Protein AF-A0A7M3A1U1-F1 (afdb_monomer_lite)

Organism: Pseudomonas aeruginosa (NCBI:txid287)

Sequence (116 aa):
MAQQAQAVRGSQKLIRGLKEQLDLSAVNRAEAANEITANQALRLRKWINAVLDVRENPVTTSLVQDAHGQFIGEVTQLADGKQWLAQGYGKTWPTGEAFDDVQQAIAYVRGIAAAQ

pLDDT: mean 83.85, std 12.28, range [53.09, 96.19]

Foldseek 3Di:
DVVVVVLVVQLVVQLVVLLVVLDLVSLVVCCVVVVDDPVSSVVSPVNSVVVVCCVLVPFPKDFAADPVRDTFWIWTQDPVNQKIFADGDDDPGDGTDIDRDPVVSNVVSHVVVVVD

Secondary structure (DSSP, 8-state):
-HHHHHHHHHHHHHHHHHHHHT-HHHHHHHHHTTSS-HHHHHHHHHHHHHHHHHHHS---EEEEE-TTS-EEEEEEE-TTSS-EEEEE-STT----EEESSHHHHHHHHHHHHHT-

Radius of gyration: 22.05 Å; chains: 1; bounding box: 46×24×63 Å

Structure (mmCIF, N/CA/C/O backbone):
data_AF-A0A7M3A1U1-F1
#
_entry.id   AF-A0A7M3A1U1-F1
#
loop_
_atom_site.group_PDB
_atom_site.id
_atom_site.type_symbol
_atom_site.label_atom_id
_atom_site.label_alt_id
_atom_site.label_comp_id
_atom_site.label_asym_id
_atom_site.label_entity_id
_atom_site.label_seq_id
_atom_site.pdbx_PDB_ins_code
_atom_site.Cartn_x
_atom_site.Cartn_y
_atom_site.Cartn_z
_atom_site.occupancy
_atom_site.B_iso_or_equiv
_atom_site.auth_seq_id
_atom_site.auth_comp_id
_atom_site.auth_asym_id
_atom_site.auth_atom_id
_atom_site.pdbx_PDB_model_num
ATOM 1 N N . MET A 1 1 ? -1.475 13.090 -40.338 1.00 53.09 1 MET A N 1
ATOM 2 C CA . MET A 1 1 ? -1.967 12.784 -38.971 1.00 53.09 1 MET A CA 1
ATOM 3 C C . MET A 1 1 ? -1.935 11.293 -38.592 1.00 53.09 1 MET A C 1
ATOM 5 O O . MET A 1 1 ? -1.876 11.002 -37.407 1.00 53.09 1 MET A O 1
ATOM 9 N N . ALA A 1 2 ? -1.908 10.338 -39.537 1.00 55.25 2 ALA A N 1
ATOM 10 C CA . ALA A 1 2 ? -1.907 8.897 -39.218 1.00 55.25 2 ALA A CA 1
ATOM 11 C C . ALA A 1 2 ? -0.646 8.388 -38.475 1.00 55.25 2 ALA A C 1
ATOM 13 O O . ALA A 1 2 ? -0.765 7.580 -37.559 1.00 55.25 2 ALA A O 1
ATOM 14 N N . GLN A 1 3 ? 0.547 8.903 -38.802 1.00 54.09 3 GLN A N 1
ATOM 15 C CA . GLN A 1 3 ? 1.811 8.459 -38.185 1.00 54.09 3 GLN A CA 1
ATOM 16 C C . GLN A 1 3 ? 1.930 8.822 -36.692 1.00 54.09 3 GLN A C 1
ATOM 18 O O . GLN A 1 3 ? 2.432 8.023 -35.904 1.00 54.09 3 GLN A O 1
ATOM 23 N N . GLN A 1 4 ? 1.402 9.978 -36.268 1.00 56.16 4 GLN A N 1
ATOM 24 C CA . GLN A 1 4 ? 1.393 10.374 -34.850 1.00 56.16 4 GLN A CA 1
ATOM 25 C C . GLN A 1 4 ? 0.468 9.484 -34.009 1.00 56.16 4 GLN A C 1
ATOM 27 O O . GLN A 1 4 ? 0.839 9.067 -32.915 1.00 56.16 4 GLN A O 1
ATOM 32 N N . ALA A 1 5 ? -0.709 9.125 -34.531 1.00 59.12 5 ALA A N 1
ATOM 33 C CA . ALA A 1 5 ? -1.637 8.238 -33.829 1.00 59.12 5 ALA A CA 1
ATOM 34 C C . ALA A 1 5 ? -1.062 6.821 -33.628 1.00 59.12 5 ALA A C 1
ATOM 36 O O . ALA A 1 5 ? -1.330 6.176 -32.613 1.00 59.12 5 ALA A O 1
ATOM 37 N N . GLN A 1 6 ? -0.252 6.341 -34.575 1.00 57.38 6 GLN A N 1
ATOM 38 C CA . GLN A 1 6 ? 0.364 5.013 -34.527 1.00 57.38 6 GLN A CA 1
ATOM 39 C C . GLN A 1 6 ? 1.504 4.940 -33.496 1.00 57.38 6 GLN A C 1
ATOM 41 O O . GLN A 1 6 ? 1.562 3.986 -32.720 1.00 57.38 6 GLN A O 1
ATOM 46 N N . ALA A 1 7 ? 2.335 5.984 -33.407 1.00 59.06 7 ALA A N 1
ATOM 47 C CA . ALA A 1 7 ? 3.390 6.099 -32.396 1.00 59.06 7 ALA A CA 1
ATOM 48 C C . ALA A 1 7 ? 2.828 6.180 -30.961 1.00 59.06 7 ALA A C 1
ATOM 50 O O . ALA A 1 7 ? 3.314 5.499 -30.056 1.00 59.06 7 ALA A O 1
ATOM 51 N N . VAL A 1 8 ? 1.741 6.937 -30.757 1.00 61.78 8 VAL A N 1
ATOM 52 C CA . VAL A 1 8 ? 1.073 7.050 -29.445 1.00 61.78 8 VAL A CA 1
ATOM 53 C C . VAL A 1 8 ? 0.487 5.705 -28.993 1.00 61.78 8 VAL A C 1
ATOM 55 O O . VAL A 1 8 ? 0.636 5.328 -27.830 1.00 61.78 8 VAL A O 1
ATOM 58 N N . ARG A 1 9 ? -0.128 4.938 -29.906 1.00 61.53 9 ARG A N 1
ATOM 59 C CA . ARG A 1 9 ? -0.668 3.598 -29.603 1.00 61.53 9 ARG A CA 1
ATOM 60 C C . ARG A 1 9 ? 0.429 2.580 -29.265 1.00 61.53 9 ARG A C 1
ATOM 62 O O . ARG A 1 9 ? 0.240 1.776 -28.354 1.00 61.53 9 ARG A O 1
ATOM 69 N N . GLY A 1 10 ? 1.574 2.632 -29.952 1.00 65.94 10 GLY A N 1
ATOM 70 C CA . GLY A 1 10 ? 2.740 1.791 -29.649 1.00 65.94 10 GLY A CA 1
ATOM 71 C C . GLY A 1 10 ? 3.289 2.034 -28.239 1.00 65.94 10 GLY A C 1
ATOM 72 O O . GLY A 1 10 ? 3.471 1.086 -27.477 1.00 65.94 10 GLY A O 1
ATOM 73 N N . SER A 1 11 ? 3.435 3.307 -27.852 1.00 74.50 11 SER A N 1
ATOM 74 C CA . SER A 1 11 ? 3.896 3.701 -26.513 1.00 74.50 11 SER A CA 1
ATOM 75 C C . SER A 1 11 ? 2.930 3.261 -25.403 1.00 74.50 11 SER A C 1
ATOM 77 O O . SER A 1 11 ? 3.358 2.748 -24.371 1.00 74.50 11 SER A O 1
ATOM 79 N N . GLN A 1 12 ? 1.613 3.369 -25.616 1.00 81.81 12 GLN A N 1
ATOM 80 C CA . GLN A 1 12 ? 0.619 2.909 -24.635 1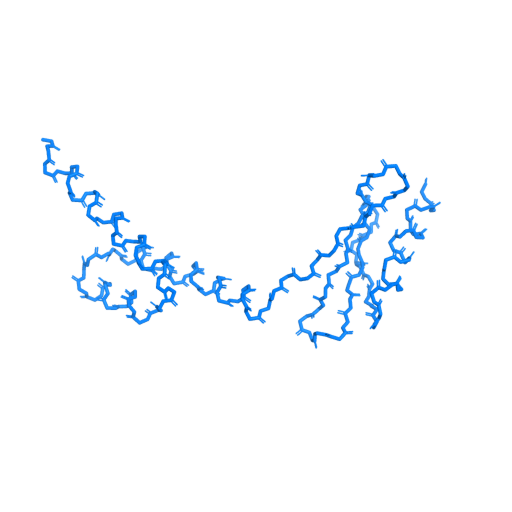.00 81.81 12 GLN A CA 1
ATOM 81 C C . GLN A 1 12 ? 0.637 1.388 -24.436 1.00 81.81 12 GLN A C 1
ATOM 83 O O . GLN A 1 12 ? 0.539 0.921 -23.299 1.00 81.81 12 GLN A O 1
ATOM 88 N N . LYS A 1 13 ? 0.791 0.613 -25.520 1.00 89.31 13 LYS A N 1
ATOM 89 C CA . LYS A 1 13 ? 0.910 -0.850 -25.444 1.00 89.31 13 LYS A CA 1
ATOM 90 C C . LYS A 1 13 ? 2.159 -1.262 -24.661 1.00 89.31 13 LYS A C 1
ATOM 92 O O . LYS A 1 13 ? 2.066 -2.137 -23.804 1.00 89.31 13 LYS A O 1
ATOM 97 N N . LEU A 1 14 ? 3.289 -0.600 -24.914 1.00 89.38 14 LEU A N 1
ATOM 98 C CA . LEU A 1 14 ? 4.538 -0.835 -24.190 1.00 89.38 14 LEU A CA 1
ATOM 99 C C . LEU A 1 14 ? 4.397 -0.523 -22.695 1.00 89.38 14 LEU A C 1
ATOM 101 O O . LEU A 1 14 ? 4.693 -1.372 -21.861 1.00 89.38 14 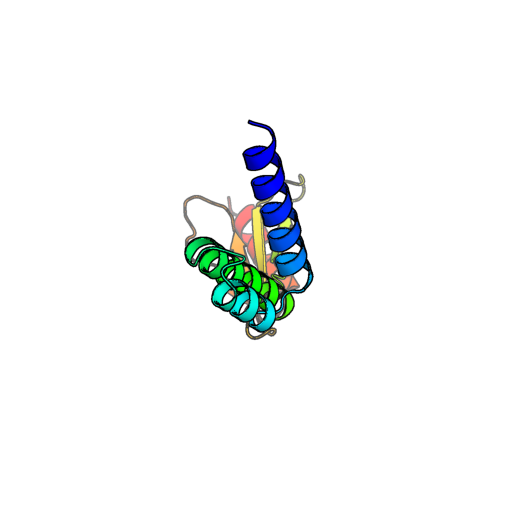LEU A O 1
ATOM 105 N N . ILE A 1 15 ? 3.880 0.659 -22.344 1.00 89.81 15 ILE A N 1
ATOM 106 C CA . ILE A 1 15 ? 3.678 1.071 -20.945 1.00 89.81 15 ILE A CA 1
ATOM 107 C C . ILE A 1 15 ? 2.770 0.089 -20.203 1.00 89.81 15 ILE A C 1
ATOM 109 O O . ILE A 1 15 ? 3.032 -0.239 -19.047 1.00 89.81 15 ILE A O 1
ATOM 113 N N . ARG A 1 16 ? 1.705 -0.392 -20.855 1.00 92.88 16 ARG A N 1
ATOM 114 C CA . ARG A 1 16 ? 0.824 -1.409 -20.278 1.00 92.88 16 ARG A CA 1
ATOM 115 C C . ARG A 1 16 ? 1.574 -2.719 -20.020 1.00 92.88 16 ARG A C 1
ATOM 117 O O . ARG A 1 16 ? 1.490 -3.226 -18.908 1.00 92.88 16 ARG A O 1
ATOM 124 N N . GLY A 1 17 ? 2.340 -3.213 -20.994 1.00 93.25 17 GLY A N 1
ATOM 125 C CA . GLY A 1 17 ? 3.149 -4.424 -20.823 1.00 93.25 17 GLY A CA 1
ATOM 126 C C . GLY A 1 17 ? 4.166 -4.300 -19.683 1.00 93.25 17 GLY A C 1
ATOM 127 O O . GLY A 1 17 ? 4.29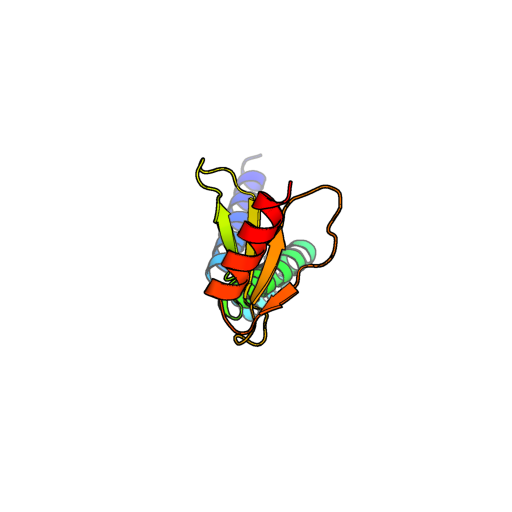5 -5.213 -18.875 1.00 93.25 17 GLY A O 1
ATOM 128 N N . LEU A 1 18 ? 4.817 -3.140 -19.546 1.00 92.94 18 LEU A N 1
ATOM 129 C CA . LEU A 1 18 ? 5.747 -2.866 -18.444 1.00 92.94 18 LEU A CA 1
ATOM 130 C C . LEU A 1 18 ? 5.053 -2.871 -17.069 1.00 92.94 18 LEU A C 1
ATOM 132 O O . LEU A 1 18 ? 5.622 -3.366 -16.100 1.00 92.94 18 LEU A O 1
ATOM 136 N N . LYS A 1 19 ? 3.816 -2.361 -16.972 1.00 91.81 19 LYS A N 1
ATOM 137 C CA . LYS A 1 19 ? 3.020 -2.443 -15.733 1.00 91.81 19 LYS A CA 1
ATOM 138 C C . LYS A 1 19 ? 2.644 -3.878 -15.378 1.00 91.81 19 LYS A C 1
ATOM 140 O O . LYS A 1 19 ? 2.688 -4.236 -14.209 1.00 91.81 19 LYS A O 1
ATOM 145 N N . GLU A 1 20 ? 2.257 -4.678 -16.365 1.00 92.00 20 GLU A N 1
ATOM 146 C CA . GLU A 1 20 ? 1.836 -6.068 -16.153 1.00 92.00 20 GLU A CA 1
ATOM 147 C C . GLU A 1 20 ? 3.003 -6.959 -15.693 1.00 92.00 20 GLU A C 1
ATOM 149 O O . GLU A 1 20 ? 2.798 -7.863 -14.888 1.00 92.00 20 GLU A O 1
ATOM 154 N N . GLN A 1 21 ? 4.228 -6.673 -16.148 1.00 92.75 21 GLN A N 1
ATOM 155 C CA . GLN A 1 21 ? 5.433 -7.413 -15.755 1.00 92.75 21 GLN A CA 1
ATOM 156 C C . GLN A 1 21 ? 5.892 -7.137 -14.318 1.00 92.75 21 GLN A C 1
ATOM 158 O O . GLN A 1 21 ? 6.510 -8.008 -13.716 1.00 92.75 21 GLN A O 1
ATOM 163 N N . LEU A 1 22 ? 5.623 -5.937 -13.783 1.00 91.81 22 LEU A N 1
ATOM 164 C CA . LEU A 1 22 ? 6.111 -5.486 -12.469 1.00 91.81 22 LEU A CA 1
ATOM 165 C C . LEU A 1 22 ? 7.643 -5.606 -12.287 1.00 91.81 22 LEU A C 1
ATOM 167 O O . LEU A 1 22 ? 8.130 -5.714 -11.167 1.00 91.81 22 LEU A O 1
ATOM 171 N N . ASP A 1 23 ? 8.411 -5.547 -13.382 1.00 94.31 23 ASP A N 1
ATOM 172 C CA . ASP A 1 23 ? 9.878 -5.643 -13.384 1.00 94.31 23 ASP A CA 1
ATOM 173 C C . ASP A 1 23 ? 10.519 -4.257 -13.569 1.00 94.31 23 ASP A C 1
ATOM 175 O O . ASP A 1 23 ? 10.474 -3.660 -14.650 1.00 94.31 23 ASP A O 1
ATOM 179 N N . LEU A 1 24 ? 11.175 -3.745 -12.522 1.00 94.12 24 LEU A N 1
ATOM 180 C CA . LEU A 1 24 ? 11.917 -2.478 -12.581 1.00 94.12 24 LEU A CA 1
ATOM 181 C C . LEU A 1 24 ? 13.079 -2.525 -13.584 1.00 94.12 24 LEU A C 1
ATOM 183 O O . LEU A 1 24 ? 13.401 -1.508 -14.204 1.00 94.12 24 LEU A O 1
ATOM 187 N N . SER A 1 25 ? 13.689 -3.694 -13.787 1.00 95.31 25 SER A N 1
ATOM 188 C CA . SER A 1 25 ? 14.776 -3.876 -14.753 1.00 95.31 25 SER A CA 1
ATOM 189 C C . SER A 1 25 ? 14.270 -3.712 -16.184 1.00 95.31 25 SER A C 1
ATOM 191 O O . SER A 1 25 ? 14.955 -3.105 -17.007 1.00 95.31 25 SER A O 1
ATOM 193 N N . ALA A 1 26 ? 13.058 -4.190 -16.486 1.00 94.00 26 ALA A N 1
ATOM 194 C CA . ALA A 1 26 ? 12.409 -3.972 -17.778 1.00 94.00 26 ALA A CA 1
ATOM 195 C C . ALA A 1 26 ? 12.141 -2.485 -18.042 1.00 94.00 26 ALA A C 1
ATOM 197 O O . ALA A 1 26 ? 12.405 -2.008 -19.146 1.00 94.00 26 ALA A O 1
ATOM 198 N N . VAL A 1 27 ? 11.705 -1.733 -17.026 1.00 94.50 27 VAL A N 1
ATOM 199 C CA . VAL A 1 27 ? 11.511 -0.277 -17.140 1.00 94.50 27 VAL A CA 1
ATOM 200 C C . VAL A 1 27 ? 12.835 0.442 -17.406 1.00 94.50 27 VAL A C 1
ATOM 202 O O . VAL A 1 27 ? 12.891 1.300 -18.285 1.00 94.50 27 VAL A O 1
ATOM 205 N N . ASN A 1 28 ? 13.910 0.070 -16.705 1.00 94.62 28 ASN A N 1
ATOM 206 C CA . ASN A 1 28 ? 15.235 0.665 -16.909 1.00 94.62 28 ASN A CA 1
ATOM 207 C C . ASN A 1 28 ? 15.788 0.372 -18.315 1.00 94.62 28 ASN A C 1
ATOM 209 O O . ASN A 1 28 ? 16.368 1.259 -18.938 1.00 94.62 28 ASN A O 1
ATOM 213 N N . ARG A 1 29 ? 15.575 -0.844 -18.844 1.00 95.12 29 ARG A N 1
ATOM 214 C CA . ARG A 1 29 ? 15.950 -1.192 -20.226 1.00 95.12 29 ARG A CA 1
ATOM 215 C C . ARG A 1 29 ? 15.168 -0.368 -21.253 1.00 95.12 29 ARG A C 1
ATOM 217 O O . ARG A 1 29 ? 15.778 0.160 -22.176 1.00 95.12 29 ARG A O 1
ATOM 224 N N . ALA A 1 30 ? 13.856 -0.217 -21.070 1.00 92.88 30 ALA A N 1
ATOM 225 C CA . ALA A 1 30 ? 13.009 0.572 -21.969 1.00 92.88 30 ALA A CA 1
ATOM 226 C C . ALA A 1 30 ? 13.371 2.071 -21.957 1.00 92.88 30 ALA A C 1
ATOM 228 O O . ALA A 1 30 ? 13.333 2.729 -22.997 1.00 92.88 30 ALA A O 1
ATOM 229 N N . GLU A 1 31 ? 13.754 2.615 -20.796 1.00 94.56 31 GLU A N 1
ATOM 230 C CA . GLU A 1 31 ? 14.267 3.987 -20.682 1.00 94.56 31 GLU A CA 1
ATOM 231 C C . GLU A 1 31 ? 15.619 4.142 -21.392 1.00 94.56 31 GLU A C 1
ATOM 233 O O . GLU A 1 31 ? 15.779 5.058 -22.195 1.00 94.56 31 GLU A O 1
ATOM 238 N N . ALA A 1 32 ? 16.568 3.225 -21.166 1.00 93.38 32 ALA A N 1
ATOM 239 C CA . ALA A 1 32 ? 17.879 3.252 -21.820 1.00 93.38 32 ALA A CA 1
ATOM 240 C C . ALA A 1 32 ? 17.784 3.108 -23.352 1.00 93.38 32 ALA A C 1
ATOM 242 O O . ALA A 1 32 ? 18.580 3.694 -24.083 1.00 93.38 32 ALA A O 1
ATOM 243 N N . ALA A 1 33 ? 16.785 2.367 -23.840 1.00 92.38 33 ALA A N 1
ATOM 244 C CA . ALA A 1 33 ? 16.482 2.219 -25.260 1.00 92.38 33 ALA A CA 1
ATOM 245 C C . ALA A 1 33 ? 15.688 3.404 -25.858 1.00 92.38 33 ALA A C 1
ATOM 247 O O . ALA A 1 33 ? 15.395 3.394 -27.051 1.00 92.38 33 ALA A O 1
ATOM 248 N N . ASN A 1 34 ? 15.354 4.436 -25.067 1.00 90.38 34 ASN A N 1
ATOM 249 C CA . ASN A 1 34 ? 14.505 5.575 -25.454 1.00 90.38 34 ASN A CA 1
ATOM 250 C C . ASN A 1 34 ? 13.100 5.183 -25.958 1.00 90.38 34 ASN A C 1
ATOM 252 O O . ASN A 1 34 ? 12.443 5.955 -26.658 1.00 90.38 34 ASN A O 1
ATOM 256 N N . GLU A 1 35 ? 12.605 3.999 -25.592 1.00 89.69 35 GLU A N 1
ATOM 257 C CA . GLU A 1 35 ? 11.254 3.543 -25.946 1.00 89.69 35 GLU A CA 1
ATOM 258 C C . GLU A 1 35 ? 10.178 4.223 -25.082 1.00 89.69 35 GLU A C 1
ATOM 260 O O . GLU A 1 35 ? 9.008 4.328 -25.464 1.00 89.69 35 GLU A O 1
ATOM 265 N N . ILE A 1 36 ? 10.590 4.714 -23.911 1.00 90.38 36 ILE A N 1
ATOM 266 C CA . ILE A 1 36 ? 9.807 5.551 -23.006 1.00 90.38 36 ILE A CA 1
ATOM 267 C C . ILE A 1 36 ? 10.636 6.759 -22.562 1.00 90.38 36 ILE A C 1
ATOM 269 O O . ILE A 1 36 ? 11.858 6.710 -22.468 1.00 90.38 36 ILE A O 1
ATOM 273 N N . THR A 1 37 ? 9.956 7.856 -22.244 1.00 91.50 37 THR A N 1
ATOM 274 C CA . THR A 1 37 ? 10.590 9.055 -21.678 1.00 91.50 37 THR A CA 1
ATOM 275 C C . THR A 1 37 ? 10.983 8.848 -20.213 1.00 91.50 37 THR A C 1
ATOM 277 O O . THR A 1 37 ? 10.330 8.092 -19.488 1.00 91.50 37 THR A O 1
ATOM 280 N N . ALA A 1 38 ? 11.960 9.617 -19.725 1.00 91.12 38 ALA A N 1
ATOM 281 C CA . ALA A 1 38 ? 12.375 9.593 -18.318 1.00 91.12 38 ALA A CA 1
ATOM 282 C C . ALA A 1 38 ? 11.210 9.844 -17.336 1.00 91.12 38 ALA A C 1
ATOM 284 O O . ALA A 1 38 ? 11.091 9.194 -16.297 1.00 91.12 38 ALA A O 1
ATOM 285 N N . ASN A 1 39 ? 10.276 10.733 -17.694 1.00 93.31 39 ASN A N 1
ATOM 286 C CA . ASN A 1 39 ? 9.076 10.989 -16.890 1.00 93.31 39 ASN A CA 1
ATOM 287 C C . ASN A 1 39 ? 8.132 9.777 -16.833 1.00 93.31 39 ASN A C 1
ATOM 289 O O . ASN A 1 39 ? 7.532 9.510 -15.789 1.00 93.31 39 ASN A O 1
ATOM 293 N N . GLN A 1 40 ? 7.981 9.039 -17.937 1.00 91.56 40 GLN A N 1
ATOM 294 C CA . GLN A 1 40 ? 7.197 7.802 -17.958 1.00 91.56 40 GLN A CA 1
ATOM 295 C C . GLN A 1 40 ? 7.882 6.707 -17.136 1.00 91.56 40 GLN A C 1
ATOM 297 O O . GLN A 1 40 ? 7.209 6.056 -16.338 1.00 91.56 40 GLN A O 1
ATOM 302 N N . ALA A 1 41 ? 9.203 6.561 -17.261 1.00 93.50 41 ALA A N 1
ATOM 303 C CA . ALA A 1 41 ? 9.993 5.615 -16.478 1.00 93.50 41 ALA A CA 1
ATOM 304 C C . ALA A 1 41 ? 9.899 5.902 -14.969 1.00 93.50 41 ALA A C 1
ATOM 306 O O . ALA A 1 41 ? 9.605 5.001 -14.184 1.00 93.50 41 ALA A O 1
ATOM 307 N N . LEU A 1 42 ? 10.027 7.169 -14.553 1.00 95.25 42 LEU A N 1
ATOM 308 C CA . LEU A 1 42 ? 9.842 7.593 -13.161 1.00 95.25 42 LEU A CA 1
ATOM 309 C C . LEU A 1 42 ? 8.454 7.219 -12.620 1.00 95.25 42 LEU A C 1
ATOM 311 O O . LEU A 1 42 ? 8.340 6.682 -11.518 1.00 95.25 42 LEU A O 1
ATOM 315 N N . ARG A 1 43 ? 7.390 7.495 -13.387 1.00 94.06 43 ARG A N 1
ATOM 316 C CA . ARG A 1 43 ? 6.012 7.155 -12.994 1.00 94.06 43 ARG A CA 1
ATOM 317 C C . ARG A 1 43 ? 5.801 5.645 -12.902 1.00 94.06 43 ARG A C 1
ATOM 319 O O . ARG A 1 43 ? 5.140 5.195 -11.971 1.00 94.06 43 ARG A O 1
ATOM 326 N N . LEU A 1 44 ? 6.365 4.878 -13.836 1.00 94.94 44 LEU A N 1
ATOM 327 C CA . LEU A 1 44 ? 6.301 3.417 -13.830 1.00 94.94 44 LEU A CA 1
ATOM 328 C C . LEU A 1 44 ? 7.014 2.831 -12.614 1.00 94.94 44 LEU A C 1
ATOM 330 O O . LEU A 1 44 ? 6.396 2.053 -11.902 1.00 94.94 44 LEU A O 1
ATOM 334 N N . ARG A 1 45 ? 8.248 3.255 -12.318 1.00 96.19 45 ARG A N 1
ATOM 335 C CA . ARG A 1 45 ? 8.986 2.801 -11.127 1.00 96.19 45 ARG A CA 1
ATOM 336 C C . ARG A 1 45 ? 8.215 3.068 -9.835 1.00 96.19 45 ARG A C 1
ATOM 338 O O . ARG A 1 45 ? 8.058 2.162 -9.028 1.00 96.19 45 ARG A O 1
ATOM 345 N N . LYS A 1 46 ? 7.675 4.283 -9.668 1.00 94.00 46 LYS A N 1
ATOM 346 C CA . LYS A 1 46 ? 6.838 4.629 -8.504 1.00 94.00 46 LYS A CA 1
ATOM 347 C C . LYS A 1 46 ? 5.616 3.721 -8.388 1.00 94.00 46 LYS A C 1
ATOM 349 O O . LYS A 1 46 ? 5.318 3.238 -7.304 1.00 94.00 46 LYS A O 1
ATOM 354 N N . TRP A 1 47 ? 4.919 3.497 -9.500 1.00 94.25 47 TRP A N 1
ATOM 355 C CA . TRP A 1 47 ? 3.726 2.657 -9.515 1.00 94.25 47 TRP A CA 1
ATOM 356 C C . TRP A 1 47 ? 4.052 1.187 -9.226 1.00 94.25 47 TRP A C 1
ATOM 358 O O . TRP A 1 47 ? 3.381 0.584 -8.399 1.00 94.25 47 TRP A O 1
ATOM 368 N N . ILE A 1 48 ? 5.093 0.628 -9.853 1.00 94.31 48 ILE A N 1
ATOM 369 C CA . ILE A 1 48 ? 5.530 -0.758 -9.627 1.00 94.31 48 ILE A CA 1
ATOM 370 C C . ILE A 1 48 ? 5.928 -0.949 -8.164 1.00 94.31 48 ILE A C 1
ATOM 372 O O . ILE A 1 48 ? 5.439 -1.880 -7.539 1.00 94.31 48 ILE A O 1
ATOM 376 N N . ASN A 1 49 ? 6.731 -0.042 -7.599 1.00 91.62 49 ASN A N 1
ATOM 377 C CA . ASN A 1 49 ? 7.116 -0.110 -6.188 1.00 91.62 49 ASN A CA 1
ATOM 378 C C . ASN A 1 49 ? 5.901 -0.083 -5.260 1.00 91.62 49 ASN A C 1
ATOM 380 O O . ASN A 1 49 ? 5.839 -0.887 -4.345 1.00 91.62 49 ASN A O 1
ATOM 384 N N . ALA A 1 50 ? 4.916 0.784 -5.517 1.00 84.62 50 ALA A N 1
ATOM 385 C CA . ALA A 1 50 ? 3.691 0.819 -4.720 1.00 84.62 50 ALA A CA 1
ATOM 386 C C . ALA A 1 50 ? 2.876 -0.482 -4.837 1.00 84.62 50 ALA A C 1
ATOM 388 O O . ALA A 1 50 ? 2.312 -0.951 -3.857 1.00 84.62 50 ALA A O 1
ATOM 389 N N . VAL A 1 51 ? 2.810 -1.088 -6.027 1.00 88.12 51 VAL A N 1
ATOM 390 C CA . VAL A 1 51 ? 2.114 -2.370 -6.216 1.00 88.12 51 VAL A CA 1
ATOM 391 C C . VAL A 1 51 ? 2.848 -3.518 -5.528 1.00 88.12 51 VAL A C 1
ATOM 393 O O . VAL A 1 51 ? 2.194 -4.391 -4.965 1.00 88.12 51 VAL A O 1
ATOM 396 N N . LEU A 1 52 ? 4.181 -3.539 -5.580 1.00 88.12 52 LEU A N 1
ATOM 397 C CA . LEU A 1 52 ? 4.988 -4.529 -4.867 1.00 88.12 52 LEU A CA 1
ATOM 398 C C . LEU A 1 52 ? 4.845 -4.359 -3.353 1.00 88.12 52 LEU A C 1
ATOM 400 O O . LEU A 1 52 ? 4.576 -5.342 -2.677 1.00 88.12 52 LEU A O 1
ATOM 404 N N . ASP A 1 53 ? 4.888 -3.124 -2.856 1.00 82.50 53 ASP A N 1
ATOM 405 C CA . ASP A 1 53 ? 4.671 -2.812 -1.443 1.00 82.50 53 ASP A CA 1
ATOM 406 C C . ASP A 1 53 ? 3.292 -3.278 -0.961 1.00 82.50 53 ASP A C 1
ATOM 408 O O . ASP A 1 53 ? 3.203 -3.965 0.042 1.00 82.50 53 ASP A O 1
ATOM 412 N N . VAL A 1 54 ? 2.219 -3.048 -1.726 1.00 79.00 54 VAL A N 1
ATOM 413 C CA . VAL A 1 54 ? 0.881 -3.580 -1.390 1.00 79.00 54 VAL A CA 1
ATOM 414 C C . VAL A 1 54 ? 0.825 -5.114 -1.445 1.00 79.00 54 VAL A C 1
ATOM 416 O O . VAL A 1 54 ? 0.014 -5.724 -0.756 1.00 79.00 54 VAL A O 1
ATOM 419 N N . ARG A 1 55 ? 1.639 -5.775 -2.277 1.00 82.38 55 ARG A N 1
ATOM 420 C CA . ARG A 1 55 ? 1.686 -7.248 -2.326 1.00 82.38 55 ARG A CA 1
ATOM 421 C C . ARG A 1 55 ? 2.455 -7.843 -1.153 1.00 82.38 55 ARG A C 1
ATOM 423 O O . ARG A 1 55 ? 2.068 -8.903 -0.672 1.00 82.38 55 ARG A O 1
ATOM 430 N N . GLU A 1 56 ? 3.538 -7.195 -0.745 1.00 79.88 56 GLU A N 1
ATOM 431 C CA . GLU A 1 56 ? 4.368 -7.605 0.391 1.00 79.88 56 GLU A CA 1
ATOM 432 C C . GLU A 1 56 ? 3.696 -7.249 1.723 1.00 79.88 56 GLU A C 1
ATOM 434 O O . GLU A 1 56 ? 3.702 -8.054 2.650 1.00 79.88 56 GLU A O 1
ATOM 439 N N . ASN A 1 57 ? 3.039 -6.090 1.770 1.00 70.81 57 ASN A N 1
ATOM 440 C CA . ASN A 1 57 ? 2.309 -5.535 2.903 1.00 70.81 57 ASN A CA 1
ATOM 441 C C . ASN A 1 57 ? 0.842 -5.293 2.500 1.00 70.81 57 ASN A C 1
ATOM 443 O O . ASN A 1 57 ? 0.429 -4.144 2.301 1.00 70.81 57 ASN A O 1
ATOM 447 N N . PRO A 1 58 ? 0.031 -6.354 2.322 1.00 67.31 58 PRO A N 1
ATOM 448 C CA . PRO A 1 58 ? -1.377 -6.181 2.003 1.00 67.31 58 PRO A CA 1
ATOM 449 C C . PRO A 1 58 ? -2.047 -5.381 3.113 1.00 67.31 58 PRO A C 1
ATOM 451 O O . PRO A 1 58 ? -1.989 -5.751 4.281 1.00 67.31 58 PRO A O 1
ATOM 454 N N . VAL A 1 59 ? -2.697 -4.282 2.732 1.00 67.44 59 VAL A N 1
ATOM 455 C CA . VAL A 1 59 ? -3.499 -3.479 3.654 1.00 67.44 59 VAL A CA 1
ATOM 456 C C . VAL A 1 59 ? -4.666 -4.341 4.136 1.00 67.44 59 VAL A C 1
ATOM 458 O O . VAL A 1 59 ? -5.686 -4.476 3.460 1.00 67.44 59 VAL A O 1
ATOM 461 N N . THR A 1 60 ? -4.515 -4.956 5.304 1.00 74.94 60 THR A N 1
ATOM 462 C CA . THR A 1 60 ? -5.560 -5.697 6.015 1.00 74.94 60 THR A CA 1
ATOM 463 C C . THR A 1 60 ? -6.364 -4.721 6.863 1.00 74.94 60 THR A C 1
ATOM 465 O O . THR A 1 60 ? -6.378 -4.773 8.091 1.00 74.94 60 THR A O 1
ATOM 468 N N . THR A 1 61 ? -7.034 -3.789 6.184 1.00 83.88 61 THR A N 1
ATOM 469 C CA . THR A 1 61 ? -8.001 -2.886 6.809 1.00 83.88 61 THR A CA 1
ATOM 470 C C . THR A 1 61 ? -9.392 -3.498 6.729 1.00 83.88 61 THR A C 1
ATOM 472 O O . THR A 1 61 ? -9.939 -3.707 5.647 1.00 83.88 61 THR A O 1
ATOM 475 N N . SER A 1 62 ? -9.977 -3.778 7.889 1.00 86.88 62 SER A N 1
ATOM 476 C CA . SER A 1 62 ? -11.368 -4.192 8.036 1.00 86.88 62 SER A CA 1
ATOM 477 C C . SER A 1 62 ? -12.217 -2.989 8.429 1.00 86.88 62 SER A C 1
ATOM 479 O O . SER A 1 62 ? -11.991 -2.379 9.473 1.00 86.88 62 SER A O 1
ATOM 481 N N . LEU A 1 63 ? -13.206 -2.648 7.605 1.00 90.44 63 LEU A N 1
ATOM 482 C CA . LEU A 1 63 ? -14.172 -1.601 7.935 1.00 90.44 63 LEU A CA 1
ATOM 483 C C . LEU A 1 63 ? -15.156 -2.116 8.988 1.00 90.44 63 LEU A C 1
ATOM 485 O O . LEU A 1 63 ? -15.697 -3.216 8.860 1.00 90.44 63 LEU A O 1
ATOM 489 N N . VAL A 1 64 ? -15.413 -1.310 10.014 1.00 90.38 64 VAL A N 1
ATOM 490 C CA . VAL A 1 64 ? -16.338 -1.652 11.096 1.00 90.38 64 VAL A CA 1
ATOM 491 C C . VAL A 1 64 ? -17.668 -0.954 10.858 1.00 90.38 64 VAL A C 1
ATOM 493 O O . VAL A 1 64 ? -17.728 0.266 10.690 1.00 90.38 64 VAL A O 1
ATOM 496 N N . GLN A 1 65 ? -18.740 -1.743 10.861 1.00 93.12 65 GLN A N 1
ATOM 497 C CA . GLN A 1 65 ? -20.114 -1.262 10.771 1.00 93.12 65 GLN A CA 1
ATOM 498 C C . GLN A 1 65 ? -20.837 -1.383 12.115 1.00 93.12 65 GLN A C 1
ATOM 500 O O . GLN A 1 65 ? -20.552 -2.286 12.915 1.00 93.12 65 GLN A O 1
ATOM 505 N N . ASP A 1 66 ? -21.783 -0.475 12.338 1.00 88.75 66 ASP A N 1
ATOM 506 C CA . ASP A 1 66 ? -22.762 -0.564 13.417 1.00 88.75 66 ASP A CA 1
ATOM 507 C C . ASP A 1 66 ? -23.900 -1.556 13.089 1.00 88.75 66 ASP A C 1
ATOM 509 O O . ASP A 1 66 ? -23.898 -2.237 12.060 1.00 88.75 66 ASP A O 1
ATOM 513 N N . ALA A 1 67 ? -24.893 -1.648 13.979 1.00 87.75 67 ALA A N 1
ATOM 514 C CA . ALA A 1 67 ? -26.053 -2.524 13.803 1.00 87.75 67 ALA A CA 1
ATOM 515 C C . ALA A 1 67 ? -26.981 -2.113 12.639 1.00 87.75 67 ALA A C 1
ATOM 517 O O . ALA A 1 67 ? -27.817 -2.910 12.215 1.00 87.75 67 ALA A O 1
ATOM 518 N N . HIS A 1 68 ? -26.843 -0.891 12.122 1.00 88.94 68 HIS A N 1
ATOM 519 C CA . HIS A 1 68 ? -27.624 -0.344 11.015 1.00 88.94 68 HIS A CA 1
ATOM 520 C C . HIS A 1 68 ? -26.870 -0.405 9.676 1.00 88.94 68 HIS A C 1
ATOM 522 O O . HIS A 1 68 ? -27.409 0.008 8.649 1.00 88.94 68 HIS A O 1
ATOM 528 N N . GLY A 1 69 ? -25.645 -0.946 9.665 1.00 87.00 69 GLY A N 1
ATOM 529 C CA . GLY A 1 69 ? -24.793 -1.032 8.480 1.00 87.00 69 GLY A CA 1
ATOM 530 C C . GLY A 1 69 ? -24.043 0.264 8.159 1.00 87.00 69 GLY A C 1
ATOM 531 O O . GLY A 1 69 ? -23.437 0.367 7.091 1.00 87.00 69 GLY A O 1
ATOM 532 N N . GLN A 1 70 ? -24.059 1.254 9.053 1.00 89.81 70 GLN A N 1
ATOM 533 C CA . GLN A 1 70 ? -23.280 2.476 8.904 1.00 89.81 70 GLN A CA 1
ATOM 534 C C . GLN A 1 70 ? -21.822 2.213 9.287 1.00 89.81 70 GLN A C 1
ATOM 536 O O . GLN A 1 70 ? -21.533 1.599 10.313 1.00 89.81 70 GLN A O 1
ATOM 541 N N . PHE A 1 71 ? -20.885 2.697 8.470 1.00 90.69 71 PHE A N 1
ATOM 542 C CA . PHE A 1 71 ? -19.465 2.633 8.799 1.00 90.69 71 PHE A CA 1
ATOM 543 C C . PHE A 1 71 ? -19.133 3.601 9.932 1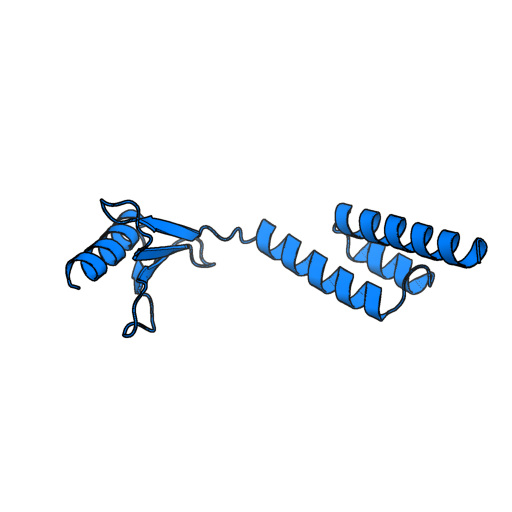.00 90.69 71 PHE A C 1
ATOM 545 O O . PHE A 1 71 ? -19.389 4.802 9.834 1.00 90.69 71 PHE A O 1
ATOM 552 N N . ILE A 1 72 ? -18.537 3.060 10.988 1.00 90.25 72 ILE A N 1
ATOM 553 C CA . ILE A 1 72 ? -18.207 3.784 12.222 1.00 90.25 72 ILE A CA 1
ATOM 554 C C . ILE A 1 72 ? -16.705 3.815 12.503 1.00 90.25 72 ILE A C 1
ATOM 556 O O . ILE A 1 72 ? -16.273 4.482 13.440 1.00 90.25 72 ILE A O 1
ATOM 560 N N . GLY A 1 73 ? -15.905 3.117 11.701 1.00 90.94 73 GLY A N 1
ATOM 561 C CA . GLY A 1 73 ? -14.457 3.112 11.821 1.00 90.94 73 GLY A CA 1
ATOM 562 C C . GLY A 1 73 ? -13.795 2.025 10.989 1.00 90.94 73 GLY A C 1
ATOM 563 O O . GLY A 1 73 ? -14.428 1.357 10.169 1.00 90.94 73 GLY A O 1
ATOM 564 N N . GLU A 1 74 ? -12.514 1.825 11.248 1.00 92.38 74 GLU A N 1
ATOM 565 C CA . GLU A 1 74 ? -11.664 0.855 10.580 1.00 92.38 74 GLU A CA 1
ATOM 566 C C . GLU A 1 74 ? -10.659 0.233 11.548 1.00 92.38 74 GLU A C 1
ATOM 568 O O . GLU A 1 74 ? -10.273 0.827 12.554 1.00 92.38 74 GLU A O 1
ATOM 573 N N . VAL A 1 75 ? -10.251 -0.992 11.240 1.00 92.56 75 VAL A N 1
ATOM 574 C CA . VAL A 1 75 ? -9.232 -1.733 11.976 1.00 92.56 75 VAL A CA 1
ATOM 575 C C . VAL A 1 75 ? -8.178 -2.186 10.979 1.00 92.56 75 VAL A C 1
ATOM 577 O O . VAL A 1 75 ? -8.483 -2.971 10.086 1.00 92.56 75 VAL A O 1
ATOM 580 N N . THR A 1 76 ? -6.955 -1.689 11.115 1.00 90.12 76 THR A N 1
ATOM 581 C CA . THR A 1 76 ? -5.856 -1.909 10.168 1.00 90.12 76 THR A CA 1
ATOM 582 C C . THR A 1 76 ? -4.751 -2.707 10.834 1.00 90.12 76 THR A C 1
ATOM 584 O O . THR A 1 76 ? -4.241 -2.288 11.871 1.00 90.12 76 THR A O 1
ATOM 587 N N . GLN A 1 77 ? -4.351 -3.840 10.257 1.00 87.81 77 GLN A N 1
ATOM 588 C CA . GLN A 1 77 ? -3.176 -4.555 10.758 1.00 87.81 77 GLN A CA 1
ATOM 589 C C . GLN A 1 77 ? -1.925 -3.697 10.545 1.00 87.81 77 GLN A C 1
ATOM 591 O O . GLN A 1 77 ? -1.698 -3.160 9.459 1.00 87.81 77 GLN A O 1
ATOM 596 N N . LEU A 1 78 ? -1.122 -3.549 11.591 1.00 84.00 78 LEU A N 1
ATOM 597 C CA . LEU A 1 78 ? 0.144 -2.836 11.530 1.00 84.00 78 LEU A CA 1
ATOM 598 C C . LEU A 1 78 ? 1.190 -3.662 10.769 1.00 84.00 78 LEU A C 1
ATOM 600 O O . LEU A 1 78 ? 1.087 -4.883 10.646 1.00 84.00 78 LEU A O 1
ATOM 604 N N . ALA A 1 79 ? 2.226 -2.983 10.269 1.00 77.94 79 ALA A N 1
ATOM 605 C CA . ALA A 1 79 ? 3.291 -3.589 9.462 1.00 77.94 79 ALA A CA 1
ATOM 606 C C . ALA A 1 79 ? 4.087 -4.688 10.196 1.00 77.94 79 ALA A C 1
ATOM 608 O O . ALA A 1 79 ? 4.810 -5.454 9.566 1.00 77.94 79 ALA A O 1
ATOM 609 N N . ASP A 1 80 ? 3.961 -4.784 11.522 1.00 77.94 80 ASP A N 1
ATOM 610 C CA . ASP A 1 80 ? 4.556 -5.862 12.311 1.00 77.94 80 ASP A CA 1
ATOM 611 C C . ASP A 1 80 ? 3.796 -7.199 12.201 1.00 77.94 80 ASP A C 1
ATOM 613 O O . ASP A 1 80 ? 4.292 -8.228 12.667 1.00 77.94 80 ASP A O 1
ATOM 617 N N . GLY A 1 81 ? 2.597 -7.187 11.604 1.00 76.50 81 GLY A N 1
ATOM 618 C CA . GLY A 1 81 ? 1.704 -8.334 11.456 1.00 76.50 81 GLY A CA 1
ATOM 619 C C . GLY A 1 81 ? 1.098 -8.847 12.766 1.00 76.50 81 GLY A C 1
ATOM 620 O O . GLY A 1 81 ? 0.368 -9.839 12.743 1.00 76.50 81 GLY A O 1
ATOM 621 N N . LYS A 1 82 ? 1.383 -8.206 13.902 1.00 83.06 82 LYS A N 1
ATOM 622 C CA . LYS A 1 82 ? 1.000 -8.662 15.248 1.00 83.06 82 LYS A CA 1
ATOM 623 C C . LYS A 1 82 ? -0.065 -7.785 15.873 1.00 83.06 82 LYS A C 1
ATOM 625 O O . LYS A 1 82 ? -0.845 -8.280 16.678 1.00 83.06 82 LYS A O 1
ATOM 630 N N . GLN A 1 83 ? -0.090 -6.513 15.501 1.00 89.25 83 GLN A N 1
ATOM 631 C CA . GLN A 1 83 ? -0.968 -5.530 16.106 1.00 89.25 83 GLN A CA 1
ATOM 632 C C . GLN A 1 83 ? -1.986 -4.991 15.105 1.00 89.25 83 GLN A C 1
ATOM 634 O O . GLN A 1 83 ? -1.779 -4.998 13.892 1.00 89.25 83 GLN A O 1
ATOM 639 N N . TRP A 1 84 ? -3.099 -4.503 15.634 1.00 90.75 84 TRP A N 1
ATOM 640 C CA . TRP A 1 84 ? -4.242 -3.978 14.905 1.00 90.75 84 TRP A CA 1
ATOM 641 C C . TRP A 1 84 ? -4.560 -2.580 15.411 1.00 90.75 84 TRP A C 1
ATOM 643 O O . TRP A 1 84 ? -4.923 -2.398 16.569 1.00 90.75 84 TRP A O 1
ATOM 653 N N . LEU A 1 85 ? -4.438 -1.588 14.539 1.00 91.00 85 LEU A N 1
ATOM 654 C CA . LEU A 1 85 ? -4.795 -0.207 14.815 1.00 91.00 85 LEU A CA 1
ATOM 655 C C . LEU A 1 85 ? -6.292 -0.001 14.586 1.00 91.00 85 LEU A C 1
ATOM 657 O O . LEU A 1 85 ? -6.763 -0.087 13.455 1.00 91.00 85 LEU A O 1
ATOM 661 N N . ALA A 1 86 ? -7.024 0.298 15.648 1.00 91.00 86 ALA A N 1
ATOM 662 C CA . ALA A 1 86 ? -8.444 0.605 15.634 1.00 91.00 86 ALA A CA 1
ATOM 663 C C . ALA A 1 86 ? -8.673 2.121 15.572 1.00 91.00 86 ALA A C 1
ATOM 665 O O . ALA A 1 86 ? -8.174 2.860 16.419 1.00 91.00 86 ALA A O 1
ATOM 666 N N . GLN A 1 87 ? -9.452 2.593 14.602 1.00 89.75 87 GLN A N 1
ATOM 667 C CA . GLN A 1 87 ? -9.790 4.007 14.427 1.00 89.75 87 GLN A CA 1
ATOM 668 C C . GLN A 1 87 ? -11.296 4.178 14.238 1.00 89.75 87 GLN A C 1
ATOM 670 O O . GLN A 1 87 ? -11.875 3.615 13.316 1.00 89.75 87 GLN A O 1
ATOM 675 N N . GLY A 1 88 ? -11.939 4.968 15.099 1.00 87.06 88 GLY A N 1
ATOM 676 C CA . GLY A 1 88 ? -13.337 5.371 14.932 1.00 87.06 88 GLY A CA 1
ATOM 677 C C . GLY A 1 88 ? -13.474 6.624 14.062 1.00 87.06 88 GLY A C 1
ATOM 678 O O . GLY A 1 88 ? -12.604 7.493 14.068 1.00 87.06 88 GLY A O 1
ATOM 679 N N . TYR A 1 89 ? -14.584 6.752 13.341 1.00 84.62 89 TYR A N 1
ATOM 680 C CA . TYR A 1 89 ? -14.910 7.946 12.561 1.00 84.62 89 TYR A CA 1
ATOM 681 C C . TYR A 1 89 ? -15.641 8.980 13.437 1.00 84.62 89 TYR A C 1
ATOM 683 O O . TYR A 1 89 ? -16.615 8.661 14.114 1.00 84.62 89 TYR A O 1
ATOM 691 N N . GLY A 1 90 ? -15.177 10.237 13.443 1.00 70.50 90 GLY A N 1
ATOM 692 C CA . GLY A 1 90 ? -15.781 11.322 14.229 1.00 70.50 90 GLY A CA 1
ATOM 693 C C . GLY A 1 90 ? -14.909 12.582 14.314 1.00 70.50 90 GLY A C 1
ATOM 694 O O . GLY A 1 90 ? -13.718 12.549 14.023 1.00 70.50 90 GLY A O 1
ATOM 695 N N . LYS A 1 91 ? -15.498 13.720 14.716 1.00 55.41 91 LYS A N 1
ATOM 696 C CA . LYS A 1 91 ? -14.821 15.038 14.761 1.00 55.41 91 LYS A CA 1
ATOM 697 C C . LYS A 1 91 ? -13.742 15.182 15.848 1.00 55.41 91 LYS A C 1
ATOM 699 O O . LYS A 1 91 ? -13.019 16.174 15.825 1.00 55.41 91 LYS A O 1
ATOM 704 N N . THR A 1 92 ? -13.643 14.254 16.798 1.00 54.41 92 THR A N 1
ATOM 705 C CA . THR A 1 92 ? -12.855 14.434 18.033 1.00 54.41 92 THR A CA 1
ATOM 706 C C . THR A 1 92 ? -11.678 13.482 18.217 1.00 54.41 92 THR A C 1
ATOM 708 O O . THR A 1 92 ? -10.974 13.627 19.209 1.00 54.41 92 THR A O 1
ATOM 711 N N . TRP A 1 93 ? -11.416 12.536 17.310 1.00 60.16 93 TRP A N 1
ATOM 712 C CA . TRP A 1 93 ? -10.505 11.429 17.635 1.00 60.16 93 TRP A CA 1
ATOM 713 C C . TRP A 1 93 ? -9.382 11.258 16.605 1.00 60.16 93 TRP A C 1
ATOM 715 O O . TRP A 1 93 ? -9.582 10.604 15.586 1.00 60.16 93 TRP A O 1
ATOM 725 N N . PRO A 1 94 ? -8.202 11.868 16.841 1.00 57.19 94 PRO A N 1
ATOM 726 C CA . PRO A 1 94 ? -7.119 11.897 15.859 1.00 57.19 94 PRO A CA 1
ATOM 727 C C . PRO A 1 94 ? -6.126 10.726 15.944 1.00 57.19 94 PRO A C 1
ATOM 729 O O . PRO A 1 94 ? -5.289 10.596 15.057 1.00 57.19 94 PRO A O 1
ATOM 732 N N . THR A 1 95 ? -6.171 9.876 16.972 1.00 68.62 95 THR A N 1
ATOM 733 C CA . THR A 1 95 ? -5.197 8.784 17.138 1.00 68.62 95 THR A CA 1
ATOM 734 C C . THR A 1 95 ? -5.920 7.498 17.491 1.00 68.62 95 THR A C 1
ATOM 736 O O . THR A 1 95 ? -6.514 7.405 18.561 1.00 68.62 95 THR A O 1
ATOM 739 N N . GLY A 1 96 ? -5.893 6.528 16.577 1.00 79.06 96 GLY A N 1
ATOM 740 C CA . GLY A 1 96 ? -6.362 5.176 16.860 1.00 79.06 96 GLY A CA 1
ATOM 741 C C . GLY A 1 96 ? -5.569 4.494 17.969 1.00 79.06 96 GLY A C 1
ATOM 742 O O . GLY A 1 96 ? -4.503 4.964 18.366 1.00 79.06 96 GLY A O 1
ATOM 743 N N . GLU A 1 97 ? -6.076 3.360 18.428 1.00 89.12 97 GLU A N 1
ATOM 744 C CA . GLU A 1 97 ? -5.463 2.556 19.484 1.00 89.12 97 GLU A CA 1
ATOM 745 C C . GLU A 1 97 ? -5.042 1.190 18.934 1.00 89.12 97 GLU A C 1
ATOM 747 O O . GLU A 1 97 ? -5.724 0.627 18.078 1.00 89.12 97 GLU A O 1
ATOM 752 N N . ALA A 1 98 ? -3.883 0.691 19.362 1.00 91.38 98 ALA A N 1
ATOM 753 C CA . ALA A 1 98 ? -3.322 -0.565 18.875 1.00 91.38 98 ALA A CA 1
ATOM 754 C C . ALA A 1 98 ? -3.675 -1.725 19.815 1.00 91.38 98 ALA A C 1
ATOM 756 O O . ALA A 1 98 ? -3.523 -1.611 21.029 1.00 91.38 98 ALA A O 1
ATOM 757 N N . PHE A 1 99 ? -4.095 -2.849 19.239 1.00 91.81 99 PHE A N 1
ATOM 758 C CA . PHE A 1 99 ? -4.491 -4.060 19.954 1.00 91.81 99 PHE A CA 1
ATOM 759 C C . PHE A 1 99 ? -3.777 -5.279 19.377 1.00 91.81 99 PHE A C 1
ATOM 761 O O . PHE A 1 99 ? -3.608 -5.381 18.167 1.00 91.81 99 PHE A O 1
ATOM 768 N N . ASP A 1 100 ? -3.423 -6.245 20.218 1.00 92.50 100 ASP A N 1
ATOM 769 C CA . ASP A 1 100 ? -2.819 -7.505 19.756 1.00 92.50 100 ASP A CA 1
ATOM 770 C C . ASP A 1 100 ? -3.867 -8.475 19.167 1.00 92.50 100 ASP A C 1
ATOM 772 O O . ASP A 1 100 ? -3.526 -9.463 18.519 1.00 92.50 100 ASP A O 1
ATOM 776 N N . ASP A 1 101 ? -5.159 -8.193 19.375 1.00 90.06 101 ASP A N 1
ATOM 777 C CA . ASP A 1 101 ? -6.281 -8.996 18.894 1.00 90.06 101 ASP A CA 1
ATOM 778 C C . ASP A 1 101 ? -7.284 -8.158 18.086 1.00 90.06 101 ASP A C 1
ATOM 780 O O . ASP A 1 101 ? -7.717 -7.073 18.488 1.00 90.06 101 ASP A O 1
ATOM 784 N N . VAL A 1 102 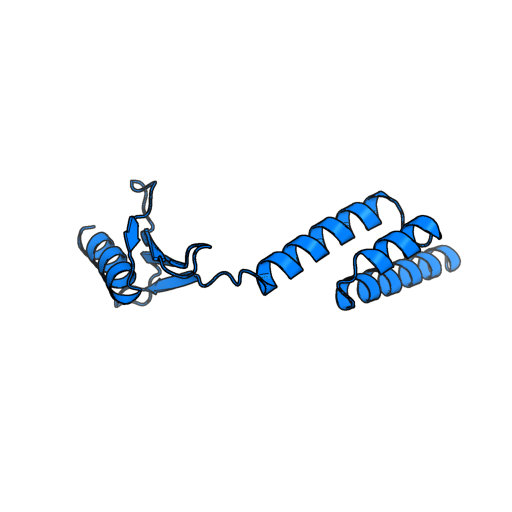? -7.703 -8.703 16.943 1.00 90.56 102 VAL A N 1
ATOM 785 C CA . VAL A 1 102 ? -8.617 -8.025 16.016 1.00 90.56 102 VAL A CA 1
ATOM 786 C C . VAL A 1 102 ? -10.029 -7.872 16.591 1.00 90.56 102 VAL A C 1
ATOM 788 O O . VAL A 1 102 ? -10.698 -6.879 16.307 1.00 90.56 102 VAL A O 1
ATOM 791 N N . GLN A 1 103 ? -10.506 -8.813 17.415 1.00 91.56 103 GLN A N 1
ATOM 792 C CA . GLN A 1 103 ? -11.841 -8.714 18.013 1.00 91.56 103 GLN A CA 1
ATOM 793 C C . GLN A 1 103 ? -11.879 -7.627 19.087 1.00 91.56 103 GLN A C 1
ATOM 795 O O . GLN A 1 103 ? -12.867 -6.898 19.170 1.00 91.56 103 GLN A O 1
ATOM 800 N N . GLN A 1 104 ? -10.797 -7.458 19.851 1.00 92.12 104 GLN A N 1
ATOM 801 C CA . GLN A 1 104 ? -10.636 -6.342 20.785 1.00 92.12 104 GLN A CA 1
ATOM 802 C C . GLN A 1 104 ? -10.620 -4.991 20.061 1.00 92.12 104 GLN A C 1
ATOM 804 O O . GLN A 1 104 ? -11.361 -4.090 20.452 1.00 92.12 104 GLN A O 1
ATOM 809 N N . ALA A 1 105 ? -9.874 -4.875 18.958 1.00 90.94 105 ALA A N 1
ATOM 810 C CA . ALA A 1 105 ? -9.873 -3.677 18.119 1.00 90.94 105 ALA A CA 1
ATOM 811 C C . ALA A 1 105 ? -11.275 -3.339 17.570 1.00 90.94 105 ALA A C 1
ATOM 813 O O . ALA A 1 105 ? -11.714 -2.190 17.626 1.00 90.94 105 ALA A O 1
ATOM 814 N N . ILE A 1 106 ? -12.023 -4.337 17.087 1.00 91.50 106 ILE A N 1
ATOM 815 C CA . ILE A 1 106 ? -13.405 -4.146 16.610 1.00 91.50 106 ILE A CA 1
ATOM 816 C C . ILE A 1 106 ? -14.333 -3.730 17.759 1.00 91.50 106 ILE A C 1
ATOM 818 O O . ILE A 1 106 ? -15.162 -2.829 17.593 1.00 91.50 106 ILE A O 1
ATOM 822 N N . ALA A 1 107 ? -14.217 -4.379 18.920 1.00 90.38 107 ALA A N 1
ATOM 823 C CA . ALA A 1 107 ? -15.013 -4.059 20.100 1.00 90.38 107 ALA A CA 1
ATOM 824 C C . ALA A 1 107 ? -14.754 -2.627 20.579 1.00 90.38 107 ALA A C 1
ATOM 826 O O . ALA A 1 107 ? -15.702 -1.932 20.938 1.00 90.38 107 ALA A O 1
ATOM 827 N N . TYR A 1 108 ? -13.506 -2.166 20.507 1.00 90.69 108 TYR A N 1
ATOM 828 C CA . TYR A 1 108 ? -13.129 -0.791 20.801 1.00 90.69 108 TYR A CA 1
ATOM 829 C C . TYR A 1 108 ? -13.828 0.212 19.873 1.00 90.69 108 TYR A C 1
ATOM 831 O O . TYR A 1 108 ? -14.508 1.115 20.360 1.00 90.69 108 TYR A O 1
ATOM 839 N N . VAL A 1 109 ? -13.762 0.014 18.547 1.00 88.88 109 VAL A N 1
ATOM 840 C CA . VAL A 1 109 ? -14.453 0.893 17.578 1.00 88.88 109 VAL A CA 1
ATOM 841 C C . VAL A 1 109 ? -15.961 0.939 17.846 1.00 88.88 109 VAL A C 1
ATOM 843 O O . VAL A 1 109 ? -16.564 2.013 17.853 1.00 88.88 109 VAL A O 1
ATOM 846 N N . ARG A 1 110 ? -16.579 -0.216 18.122 1.00 89.69 110 ARG A N 1
ATOM 847 C CA . ARG A 1 110 ? -18.009 -0.300 18.467 1.00 89.69 110 ARG A CA 1
ATOM 848 C C . ARG A 1 110 ? -18.337 0.388 19.792 1.00 89.69 110 ARG A C 1
ATOM 850 O O . ARG A 1 110 ? -19.361 1.060 19.881 1.00 89.69 110 ARG A O 1
ATOM 857 N N . GLY A 1 111 ? -17.481 0.234 20.799 1.00 85.44 111 GLY A N 1
ATOM 858 C CA . GLY A 1 111 ? -17.628 0.872 22.105 1.00 85.44 111 GLY A CA 1
ATOM 859 C C . GLY A 1 111 ? -17.567 2.395 22.015 1.00 85.44 111 GLY A C 1
ATOM 860 O O . GLY A 1 111 ? -18.380 3.071 22.640 1.00 85.44 111 GLY A O 1
ATOM 861 N N . ILE A 1 112 ? -16.675 2.935 21.179 1.00 79.88 112 ILE A N 1
ATOM 862 C CA . ILE A 1 112 ? -16.602 4.378 20.914 1.00 79.88 112 ILE A CA 1
ATOM 863 C C . ILE A 1 112 ? -17.875 4.882 20.233 1.00 79.88 112 ILE A C 1
ATO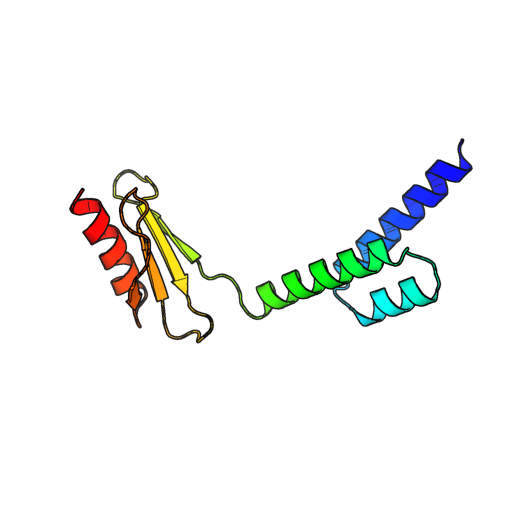M 865 O O . ILE A 1 112 ? -18.393 5.929 20.613 1.00 79.88 112 ILE A O 1
ATOM 869 N N . ALA A 1 113 ? -18.375 4.168 19.223 1.00 73.19 113 ALA A N 1
ATOM 870 C CA . ALA A 1 113 ? -19.573 4.583 18.496 1.00 73.19 113 ALA A CA 1
ATOM 871 C C . ALA A 1 113 ? -20.831 4.570 19.380 1.00 73.19 113 ALA A C 1
ATOM 873 O O . ALA A 1 113 ? -21.651 5.471 19.274 1.00 73.19 113 ALA A O 1
ATOM 874 N N . ALA A 1 114 ? -20.961 3.594 20.285 1.00 67.19 114 ALA A N 1
ATOM 875 C CA . ALA A 1 114 ? -22.070 3.522 21.239 1.00 67.19 114 ALA A CA 1
ATOM 876 C C . ALA A 1 114 ? -22.056 4.631 22.311 1.00 67.19 114 ALA A C 1
ATOM 878 O O . ALA A 1 114 ? -23.065 4.833 22.982 1.00 67.19 114 ALA A O 1
ATOM 879 N N . ALA A 1 115 ? -20.927 5.322 22.505 1.00 59.78 115 ALA A N 1
ATOM 880 C CA . ALA A 1 115 ? -20.806 6.436 23.445 1.00 59.78 115 ALA A CA 1
ATOM 881 C C . ALA A 1 115 ? -21.182 7.807 22.838 1.00 59.78 115 ALA A C 1
ATOM 883 O O . ALA A 1 115 ? -21.130 8.807 23.559 1.00 59.78 115 ALA A O 1
ATOM 884 N N . GLN A 1 116 ? -21.513 7.865 21.540 1.00 57.56 116 GLN A N 1
ATOM 885 C CA . GLN A 1 116 ? -21.941 9.070 20.810 1.00 57.56 116 GLN A CA 1
ATOM 886 C C . GLN A 1 116 ? -23.466 9.143 20.703 1.00 57.56 116 GLN A C 1
ATOM 888 O O . GLN A 1 116 ? -23.981 10.284 20.736 1.00 57.56 116 GLN A O 1
#